Protein AF-A0A9X4MPH0-F1 (afdb_monomer_lite)

Foldseek 3Di:
DVLLVVLLVVLVVCLVCVVVVVCVVPVPDDPVVSVLSNLLSNLVSVLVSLVSVLVVLQCVCVVLVNNVQLVVLVVQLVVQLVVQLVVLCVVPNSNSNSNSNSRSSVSSCVSRVVVSVVVVVCVVVVHRD

Structure (mmCIF, N/CA/C/O backbone):
data_AF-A0A9X4MPH0-F1
#
_entry.id   AF-A0A9X4MPH0-F1
#
loop_
_atom_site.group_PDB
_atom_site.id
_atom_site.type_symbol
_atom_site.label_atom_id
_atom_site.label_alt_id
_atom_site.label_comp_id
_atom_site.label_asym_id
_atom_site.label_entity_id
_atom_site.label_seq_id
_atom_site.pdbx_PDB_ins_code
_atom_site.Cartn_x
_atom_site.Cartn_y
_atom_site.Cartn_z
_atom_site.occupancy
_atom_site.B_iso_or_equiv
_atom_site.auth_seq_id
_atom_site.auth_comp_id
_atom_site.auth_asym_id
_atom_site.auth_atom_id
_atom_site.pdbx_PDB_model_num
ATOM 1 N N . TRP A 1 1 ? -7.391 -13.760 6.691 1.00 66.94 1 TRP A N 1
ATOM 2 C CA . TRP A 1 1 ? -6.409 -14.842 6.451 1.00 66.94 1 TRP A CA 1
ATOM 3 C C . TRP A 1 1 ? -6.392 -15.272 4.995 1.00 66.94 1 TRP A C 1
ATOM 5 O O . TRP A 1 1 ? -5.323 -15.233 4.403 1.00 66.94 1 TRP A O 1
ATOM 15 N N . ILE A 1 2 ? -7.550 -15.595 4.405 1.00 85.81 2 ILE A N 1
ATOM 16 C CA . ILE A 1 2 ? -7.673 -15.936 2.976 1.00 85.81 2 ILE A CA 1
ATOM 17 C C . ILE A 1 2 ? -7.124 -14.817 2.074 1.00 85.81 2 ILE A C 1
ATOM 19 O O . ILE A 1 2 ? -6.281 -15.099 1.231 1.00 85.81 2 ILE A O 1
ATOM 23 N N . ASP A 1 3 ? -7.483 -13.550 2.316 1.00 84.38 3 ASP A N 1
ATOM 24 C CA . ASP A 1 3 ? -7.013 -12.430 1.476 1.00 84.38 3 ASP A CA 1
ATOM 25 C C . ASP A 1 3 ? -5.497 -12.213 1.545 1.00 84.38 3 ASP A C 1
ATOM 27 O O . ASP A 1 3 ? -4.852 -11.921 0.541 1.00 84.38 3 ASP A O 1
ATOM 31 N N . ILE A 1 4 ? -4.907 -12.400 2.730 1.00 83.75 4 ILE A N 1
ATOM 32 C CA . ILE A 1 4 ? -3.458 -12.277 2.927 1.00 83.75 4 ILE A CA 1
ATOM 33 C C . ILE A 1 4 ? -2.747 -13.409 2.180 1.00 83.75 4 ILE A C 1
ATOM 35 O O . ILE A 1 4 ? -1.814 -13.147 1.426 1.00 83.75 4 ILE A O 1
ATOM 39 N N . ALA A 1 5 ? -3.219 -14.651 2.319 1.00 86.12 5 ALA A N 1
ATOM 40 C CA . ALA A 1 5 ? -2.662 -15.783 1.585 1.00 86.12 5 ALA A CA 1
ATOM 41 C C . ALA A 1 5 ? -2.771 -15.578 0.064 1.00 86.12 5 ALA A C 1
ATOM 43 O O . ALA A 1 5 ? -1.787 -15.754 -0.651 1.00 86.12 5 ALA A O 1
ATOM 44 N N . TRP A 1 6 ? -3.929 -15.120 -0.421 1.00 88.12 6 TRP A N 1
ATOM 45 C CA . TRP A 1 6 ? -4.139 -14.829 -1.838 1.00 88.12 6 TRP A CA 1
ATOM 46 C C . TRP A 1 6 ? -3.218 -13.718 -2.348 1.00 88.12 6 TRP A C 1
ATOM 48 O O . TRP A 1 6 ? -2.646 -13.844 -3.427 1.00 88.12 6 TRP A O 1
ATOM 58 N N . SER A 1 7 ? -2.998 -12.666 -1.554 1.00 87.31 7 SER A N 1
ATOM 59 C CA . SER A 1 7 ? -2.086 -11.578 -1.922 1.00 87.31 7 SER A CA 1
ATOM 60 C C . SER A 1 7 ? -0.633 -12.045 -2.077 1.00 87.31 7 SER A C 1
ATOM 62 O O . SER A 1 7 ? 0.052 -11.604 -2.997 1.00 87.31 7 SER A O 1
ATOM 64 N N . ILE A 1 8 ? -0.182 -12.980 -1.232 1.00 87.38 8 ILE A N 1
ATOM 65 C CA . ILE A 1 8 ? 1.164 -13.565 -1.306 1.00 87.38 8 ILE A CA 1
ATOM 66 C C . ILE A 1 8 ? 1.280 -14.460 -2.543 1.00 87.38 8 ILE A C 1
ATOM 68 O O . ILE A 1 8 ? 2.248 -14.348 -3.292 1.00 87.38 8 ILE A O 1
ATOM 72 N N . VAL A 1 9 ? 0.279 -15.309 -2.800 1.00 90.19 9 VAL A N 1
ATOM 73 C CA . VAL A 1 9 ? 0.235 -16.148 -4.010 1.00 90.19 9 VAL A CA 1
ATOM 74 C C . VAL A 1 9 ? 0.259 -15.279 -5.268 1.00 90.19 9 VAL A C 1
ATOM 76 O O . VAL A 1 9 ? 1.032 -15.542 -6.186 1.00 90.19 9 VAL A O 1
ATOM 79 N N . TYR A 1 10 ? -0.529 -14.205 -5.296 1.00 88.06 10 TYR A N 1
ATOM 80 C CA . TYR A 1 10 ? -0.570 -13.276 -6.420 1.00 88.06 10 TYR A CA 1
ATOM 81 C C . TYR A 1 10 ? 0.767 -12.551 -6.625 1.00 88.06 10 TYR A C 1
ATOM 83 O O . TYR A 1 10 ? 1.228 -12.430 -7.758 1.00 88.06 10 TYR A O 1
ATOM 91 N N . ALA A 1 11 ? 1.441 -12.142 -5.546 1.00 88.12 11 ALA A N 1
ATOM 92 C CA . ALA A 1 11 ? 2.781 -11.563 -5.624 1.00 88.12 11 ALA A CA 1
ATOM 93 C C . ALA A 1 11 ? 3.789 -12.531 -6.266 1.00 88.12 11 ALA A C 1
ATOM 95 O O . ALA A 1 11 ? 4.539 -12.140 -7.159 1.00 88.12 11 ALA A O 1
ATOM 96 N N . ILE A 1 12 ? 3.769 -13.804 -5.859 1.00 88.75 12 ILE A N 1
ATOM 97 C CA . ILE A 1 12 ? 4.631 -14.849 -6.428 1.00 88.75 12 ILE A CA 1
ATOM 98 C C . ILE A 1 12 ? 4.328 -15.045 -7.918 1.00 88.75 12 ILE A C 1
ATOM 100 O O . ILE A 1 12 ? 5.249 -15.079 -8.733 1.00 88.75 12 ILE A O 1
ATOM 104 N N . LEU A 1 13 ? 3.047 -15.119 -8.293 1.00 91.00 13 LEU A N 1
ATOM 105 C CA . LEU A 1 13 ? 2.633 -15.259 -9.691 1.00 91.00 13 LEU A CA 1
ATOM 106 C C . LEU A 1 13 ? 3.105 -14.083 -10.551 1.00 91.00 13 LEU A C 1
ATOM 108 O O . LEU A 1 13 ? 3.627 -14.304 -11.640 1.00 91.00 13 LEU A O 1
ATOM 112 N N . LEU A 1 14 ? 2.974 -12.847 -10.066 1.00 88.06 14 LEU A N 1
ATOM 113 C CA . LEU A 1 14 ? 3.440 -11.669 -10.796 1.00 88.06 14 LEU A CA 1
ATOM 114 C C . LEU A 1 14 ? 4.953 -11.664 -10.996 1.00 88.06 14 LEU A C 1
ATOM 116 O O . LEU 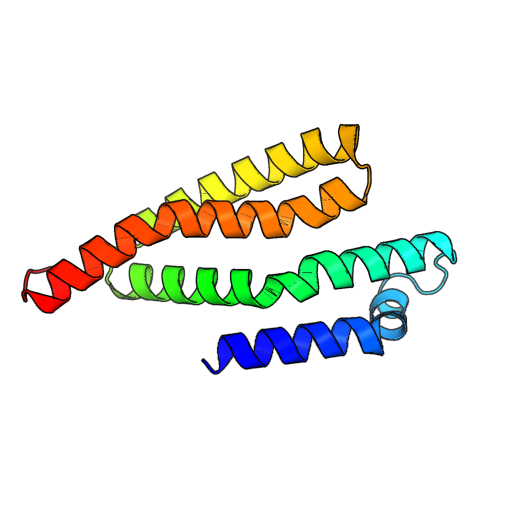A 1 14 ? 5.409 -11.249 -12.056 1.00 88.06 14 LEU A O 1
ATOM 120 N N . VAL A 1 15 ? 5.726 -12.130 -10.013 1.00 86.19 15 VAL A N 1
ATOM 121 C CA . VAL A 1 15 ? 7.187 -12.209 -10.133 1.00 86.19 15 VAL A CA 1
ATOM 122 C C . VAL A 1 15 ? 7.600 -13.313 -11.108 1.00 86.19 15 VAL A C 1
ATOM 124 O O . VAL A 1 15 ? 8.473 -13.078 -11.935 1.00 86.19 15 VAL A O 1
ATOM 127 N N . ILE A 1 16 ? 6.959 -14.486 -11.077 1.00 88.00 16 ILE A N 1
ATOM 128 C CA . ILE A 1 16 ? 7.284 -15.602 -11.985 1.00 88.00 16 ILE A CA 1
ATOM 129 C C . ILE A 1 16 ? 6.872 -15.284 -13.428 1.00 88.00 16 ILE A C 1
ATOM 131 O O . ILE A 1 16 ? 7.648 -15.477 -14.361 1.00 88.00 16 ILE A O 1
ATOM 135 N N . PHE A 1 17 ? 5.660 -14.764 -13.627 1.00 88.19 17 PHE A N 1
ATOM 136 C CA . PHE A 1 17 ? 5.092 -14.491 -14.950 1.00 88.19 17 PHE A CA 1
ATOM 137 C C . PHE A 1 17 ? 5.271 -13.032 -15.391 1.00 88.19 17 PHE A C 1
ATOM 139 O O . PHE A 1 17 ? 4.584 -12.565 -16.304 1.00 88.19 17 PHE A O 1
ATOM 146 N N . HIS A 1 18 ? 6.212 -12.300 -14.785 1.00 85.06 18 HIS A N 1
ATOM 147 C CA . HIS A 1 18 ? 6.401 -10.868 -15.028 1.00 85.06 18 HIS A CA 1
ATOM 148 C C . HIS A 1 18 ? 6.608 -10.543 -16.514 1.00 85.06 18 HIS A C 1
ATOM 150 O O . HIS A 1 18 ? 6.124 -9.520 -16.997 1.00 85.06 18 HIS A O 1
ATOM 156 N N . SER A 1 19 ? 7.304 -11.411 -17.260 1.00 82.06 19 SER A N 1
ATOM 157 C CA . SER A 1 19 ? 7.583 -11.180 -18.678 1.00 82.06 19 SER A CA 1
ATOM 158 C C . SER A 1 19 ? 6.334 -11.301 -19.548 1.00 82.06 19 SER A C 1
ATOM 160 O O . SER A 1 19 ? 6.243 -10.584 -20.537 1.00 82.06 19 SER A O 1
ATOM 162 N N . PHE A 1 20 ? 5.393 -12.180 -19.193 1.00 87.69 20 PHE A N 1
ATOM 163 C CA . PHE A 1 20 ? 4.107 -12.314 -19.882 1.00 87.69 20 PHE A CA 1
ATOM 164 C C . PHE A 1 20 ? 3.191 -11.125 -19.571 1.00 87.69 20 PHE A C 1
ATOM 166 O O . PHE A 1 20 ? 2.610 -10.524 -20.469 1.00 87.69 20 PHE A O 1
ATOM 173 N N . PHE A 1 21 ? 3.097 -10.737 -18.296 1.00 86.19 21 PHE A N 1
ATOM 174 C CA . PHE A 1 21 ? 2.260 -9.602 -17.905 1.00 86.19 21 PHE A CA 1
ATOM 175 C C . PHE A 1 21 ? 2.794 -8.269 -18.436 1.00 86.19 21 PHE A C 1
ATOM 177 O O . PHE A 1 21 ? 2.012 -7.430 -18.872 1.00 86.19 21 PHE A O 1
ATOM 184 N N . SER A 1 22 ? 4.115 -8.068 -18.438 1.00 86.56 22 SER A N 1
ATOM 185 C CA . SER A 1 22 ? 4.718 -6.858 -19.010 1.00 86.56 22 SER A CA 1
ATOM 186 C C . SER A 1 22 ? 4.598 -6.808 -20.536 1.00 86.56 22 SER A C 1
ATOM 188 O O . SER A 1 22 ? 4.336 -5.732 -21.069 1.00 86.56 22 SER A O 1
ATOM 190 N N . SER A 1 23 ? 4.711 -7.939 -21.247 1.00 87.06 23 SER A N 1
ATOM 191 C CA . SER A 1 23 ? 4.588 -7.962 -22.712 1.00 87.06 23 SER A CA 1
ATOM 192 C C . SER A 1 23 ? 3.170 -7.691 -23.218 1.00 87.06 23 SER A C 1
ATOM 194 O O . SER A 1 23 ? 3.024 -7.209 -24.337 1.00 87.06 23 SER A O 1
ATOM 196 N N . LEU A 1 24 ? 2.137 -7.929 -22.400 1.00 87.81 24 LEU A N 1
ATOM 197 C CA . LEU A 1 24 ? 0.752 -7.587 -22.742 1.00 87.81 24 LEU A CA 1
ATOM 198 C C . LEU A 1 24 ? 0.555 -6.075 -22.946 1.00 87.81 24 LEU A C 1
ATOM 200 O O . LEU A 1 24 ? -0.227 -5.665 -23.799 1.00 87.81 24 LEU A O 1
ATOM 204 N N . PHE A 1 25 ? 1.268 -5.254 -22.171 1.00 86.56 25 PHE A N 1
ATOM 205 C CA . PHE A 1 25 ? 1.201 -3.792 -22.261 1.00 86.56 25 PHE A CA 1
ATOM 206 C C . PHE A 1 25 ? 2.343 -3.196 -23.085 1.00 86.56 25 PHE A C 1
ATOM 208 O O . PHE A 1 25 ? 2.203 -2.104 -23.631 1.00 86.56 25 PHE A O 1
ATOM 215 N N . LEU A 1 26 ? 3.478 -3.895 -23.158 1.00 86.50 26 LEU A N 1
ATOM 216 C CA . LEU A 1 26 ? 4.703 -3.425 -23.795 1.00 86.50 26 LEU A CA 1
ATOM 217 C C . LEU A 1 26 ? 5.325 -4.542 -24.657 1.00 86.50 26 LEU A C 1
ATOM 219 O O . LEU A 1 26 ? 6.320 -5.155 -24.247 1.00 86.50 26 LEU A O 1
ATOM 223 N N . PRO A 1 27 ? 4.758 -4.822 -25.846 1.00 80.56 27 PRO A N 1
ATOM 224 C CA . PRO A 1 27 ? 5.207 -5.925 -26.698 1.00 80.56 27 PRO A CA 1
ATOM 225 C C . PRO A 1 27 ? 6.686 -5.785 -27.089 1.00 80.56 27 PRO A C 1
ATOM 227 O O . PRO A 1 27 ? 7.467 -6.717 -26.883 1.00 80.56 27 PRO A O 1
ATOM 230 N N . ASP A 1 28 ? 7.079 -4.575 -27.503 1.00 84.62 28 ASP A N 1
ATOM 231 C CA . ASP A 1 28 ? 8.413 -4.229 -28.015 1.00 84.62 28 ASP A CA 1
ATOM 232 C C . ASP A 1 28 ? 9.246 -3.393 -27.022 1.00 84.62 28 ASP A C 1
ATOM 234 O O . ASP A 1 28 ? 10.083 -2.576 -27.411 1.00 84.62 28 ASP A O 1
ATOM 238 N N . ALA A 1 29 ? 9.009 -3.549 -25.715 1.00 82.00 29 ALA A N 1
ATOM 239 C CA . ALA A 1 29 ? 9.797 -2.835 -24.709 1.00 82.00 29 ALA A CA 1
ATOM 240 C C . ALA A 1 29 ? 11.281 -3.225 -24.754 1.00 82.00 29 ALA A C 1
ATOM 242 O O . ALA A 1 29 ? 11.630 -4.407 -24.835 1.00 82.00 29 ALA A O 1
ATOM 243 N N . SER A 1 30 ? 12.151 -2.225 -24.587 1.00 85.94 30 SER A N 1
ATOM 244 C CA . SER A 1 30 ? 13.578 -2.454 -24.370 1.00 85.94 30 SER A CA 1
ATOM 245 C C . SER A 1 30 ? 13.814 -3.305 -23.116 1.00 85.94 30 SER A C 1
ATOM 247 O O . SER A 1 30 ? 12.987 -3.359 -22.196 1.00 85.94 30 SER A O 1
ATOM 249 N N . LEU A 1 31 ? 14.976 -3.961 -23.059 1.00 85.38 31 LEU A N 1
ATOM 250 C CA . LEU A 1 31 ? 15.367 -4.791 -21.914 1.00 85.38 31 LEU A CA 1
ATOM 251 C C . LEU A 1 31 ? 15.328 -4.004 -20.591 1.00 85.38 31 LEU A C 1
ATOM 253 O O . LEU A 1 31 ? 14.949 -4.542 -19.553 1.00 85.38 31 LEU A O 1
ATOM 257 N N . GLU A 1 32 ? 15.665 -2.716 -20.659 1.00 86.44 32 GLU A N 1
ATOM 258 C CA . GLU A 1 32 ? 15.647 -1.780 -19.535 1.00 86.44 32 GLU A CA 1
ATOM 259 C C . GLU A 1 32 ? 14.223 -1.471 -19.051 1.00 86.44 32 GLU A C 1
ATOM 261 O O . GLU A 1 32 ? 13.948 -1.468 -17.856 1.00 86.44 32 GLU A O 1
ATOM 266 N N . VAL A 1 33 ? 13.263 -1.298 -19.959 1.00 86.19 33 VAL A N 1
ATOM 267 C CA . VAL A 1 33 ? 11.864 -1.082 -19.562 1.00 86.19 33 VAL A CA 1
ATOM 268 C C . VAL A 1 33 ? 11.276 -2.345 -18.919 1.00 86.19 33 VAL A C 1
ATOM 270 O O . VAL A 1 33 ? 10.538 -2.261 -17.935 1.00 86.19 33 VAL A O 1
ATOM 273 N N . ARG A 1 34 ? 11.640 -3.534 -19.416 1.00 85.44 34 ARG A N 1
ATOM 274 C CA . ARG A 1 34 ? 11.225 -4.808 -18.805 1.00 85.44 34 ARG A CA 1
ATOM 275 C C . ARG A 1 34 ? 11.834 -5.030 -17.420 1.00 85.44 34 ARG A C 1
ATOM 277 O O . ARG A 1 34 ? 11.144 -5.567 -16.552 1.00 85.44 34 ARG A O 1
ATOM 284 N N . SER A 1 35 ? 13.082 -4.620 -17.190 1.00 87.75 35 SER A N 1
ATOM 285 C CA . SER A 1 35 ? 13.699 -4.729 -15.862 1.00 87.75 35 SER A CA 1
ATOM 286 C C . SER A 1 35 ? 13.024 -3.793 -14.856 1.00 87.75 35 SER A C 1
ATOM 288 O O . SER A 1 35 ? 12.717 -4.225 -13.746 1.00 87.75 35 SER A O 1
ATOM 290 N N . LEU A 1 36 ? 12.666 -2.570 -15.264 1.00 89.88 36 LEU A N 1
ATOM 291 C CA . LEU A 1 36 ? 11.879 -1.647 -14.438 1.00 89.88 36 LEU A CA 1
ATOM 292 C C . LEU A 1 36 ? 10.484 -2.204 -14.120 1.00 89.88 36 LEU A C 1
ATOM 294 O O . LEU A 1 36 ? 10.034 -2.124 -12.976 1.00 89.88 36 LEU A O 1
ATOM 298 N N . ALA A 1 37 ? 9.812 -2.832 -15.089 1.00 88.81 37 ALA A N 1
ATOM 299 C CA . ALA A 1 37 ? 8.532 -3.498 -14.850 1.00 88.81 37 ALA A CA 1
ATOM 300 C C . ALA A 1 37 ? 8.656 -4.627 -13.809 1.00 88.81 37 ALA A C 1
ATOM 302 O O . ALA A 1 37 ? 7.831 -4.722 -12.899 1.00 88.81 37 ALA A O 1
ATOM 303 N N . LEU A 1 38 ? 9.716 -5.441 -13.881 1.00 88.81 38 LEU A N 1
ATOM 304 C CA . LEU A 1 38 ? 10.007 -6.449 -12.858 1.00 88.81 38 LEU A CA 1
ATOM 305 C C . LEU A 1 38 ? 10.234 -5.805 -11.483 1.00 88.81 38 LEU A C 1
ATOM 307 O O . LEU A 1 38 ? 9.637 -6.242 -10.500 1.00 88.81 38 LEU A O 1
ATOM 311 N N . SER A 1 39 ? 11.045 -4.747 -11.401 1.00 89.88 39 SER A N 1
ATOM 312 C CA . SER A 1 39 ? 11.270 -4.021 -10.147 1.00 89.88 39 SER A CA 1
ATOM 313 C C . SER A 1 39 ? 9.968 -3.486 -9.552 1.00 89.88 39 SER A C 1
ATOM 315 O O . SER A 1 39 ? 9.757 -3.583 -8.343 1.00 89.88 39 SER A O 1
ATOM 317 N N . TYR A 1 40 ? 9.060 -2.983 -10.391 1.00 90.69 40 TYR A N 1
ATOM 318 C CA . TYR A 1 40 ? 7.738 -2.543 -9.960 1.00 90.69 40 TYR A CA 1
ATOM 319 C C . TYR A 1 40 ? 6.915 -3.690 -9.364 1.00 90.69 40 TYR A C 1
ATOM 321 O O . TYR A 1 40 ? 6.353 -3.525 -8.277 1.00 90.69 40 TYR A O 1
ATOM 329 N N . PHE A 1 41 ? 6.871 -4.850 -10.033 1.00 89.75 41 PHE A N 1
ATOM 330 C CA . PHE A 1 41 ? 6.160 -6.031 -9.535 1.00 89.75 41 PHE A CA 1
ATOM 331 C C . PHE A 1 41 ? 6.744 -6.555 -8.225 1.00 89.75 41 PHE A C 1
ATOM 333 O O . PHE A 1 41 ? 5.981 -6.929 -7.341 1.00 89.75 41 PHE A O 1
ATOM 340 N N . ILE A 1 42 ? 8.067 -6.530 -8.055 1.00 89.56 42 ILE A N 1
ATOM 341 C CA . ILE A 1 42 ? 8.711 -6.931 -6.798 1.00 89.56 42 ILE A CA 1
ATOM 342 C C . ILE A 1 42 ? 8.323 -5.966 -5.672 1.00 89.56 42 ILE A C 1
ATOM 344 O O . ILE A 1 42 ? 7.842 -6.405 -4.628 1.00 89.56 42 ILE A O 1
ATOM 348 N N . ILE A 1 43 ? 8.474 -4.654 -5.883 1.00 90.81 43 ILE A N 1
ATOM 349 C CA . ILE A 1 43 ? 8.198 -3.641 -4.852 1.00 90.81 43 ILE A CA 1
ATOM 350 C C . ILE A 1 43 ? 6.717 -3.632 -4.467 1.00 90.81 43 ILE A C 1
ATOM 352 O O . ILE A 1 43 ? 6.381 -3.664 -3.289 1.00 90.81 43 ILE A O 1
ATOM 356 N N . ASN A 1 44 ? 5.813 -3.606 -5.447 1.00 91.06 44 ASN A N 1
ATOM 357 C CA . ASN A 1 44 ? 4.381 -3.515 -5.168 1.00 91.06 44 ASN A CA 1
ATOM 358 C C . ASN A 1 44 ? 3.809 -4.869 -4.752 1.00 91.06 44 ASN A C 1
ATOM 360 O O . ASN A 1 44 ? 3.091 -4.945 -3.757 1.00 91.06 44 ASN A O 1
ATOM 364 N N . GLY A 1 45 ? 4.157 -5.934 -5.477 1.00 88.12 45 GLY A N 1
ATOM 365 C CA . GLY A 1 45 ? 3.671 -7.286 -5.221 1.00 88.12 45 GLY A CA 1
ATOM 366 C C . GLY A 1 45 ? 4.036 -7.765 -3.822 1.00 88.12 45 GLY A C 1
ATOM 367 O O . GLY A 1 45 ? 3.162 -8.224 -3.090 1.00 88.12 45 GLY A O 1
ATOM 368 N N . SER A 1 46 ? 5.286 -7.560 -3.386 1.00 88.56 46 SER A N 1
ATOM 369 C CA . SER A 1 46 ? 5.710 -7.920 -2.021 1.00 88.56 46 SER A CA 1
ATOM 370 C C . SER A 1 46 ? 4.959 -7.164 -0.919 1.00 88.56 46 SER A C 1
ATOM 372 O O . SER A 1 46 ? 4.938 -7.616 0.224 1.00 88.56 46 SER A O 1
ATOM 374 N N . CYS A 1 47 ? 4.294 -6.054 -1.249 1.00 91.12 47 CYS A N 1
ATOM 375 C CA . CYS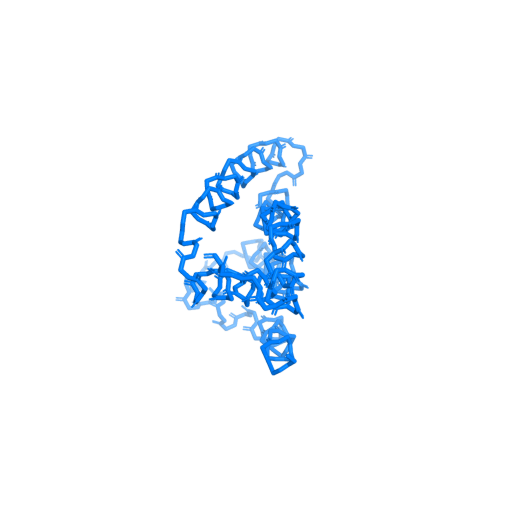 A 1 47 ? 3.499 -5.248 -0.329 1.00 91.12 47 CYS A CA 1
ATOM 376 C C . CYS A 1 47 ? 1.980 -5.432 -0.496 1.00 91.12 47 CYS A C 1
ATOM 378 O O . CYS A 1 47 ? 1.212 -4.782 0.212 1.00 91.12 47 CYS A O 1
ATOM 380 N N . TYR A 1 48 ? 1.496 -6.319 -1.371 1.00 89.81 48 TYR A N 1
ATOM 381 C CA . TYR A 1 48 ? 0.051 -6.520 -1.556 1.00 89.81 48 TYR A CA 1
ATOM 382 C C . TYR A 1 48 ? -0.672 -7.081 -0.334 1.00 89.81 48 TYR A C 1
ATOM 384 O O . TYR A 1 48 ? -1.865 -6.837 -0.168 1.00 89.81 48 TYR A O 1
ATOM 392 N N . TRP A 1 49 ? 0.030 -7.761 0.568 1.00 87.31 49 TRP A N 1
ATOM 393 C CA . TRP A 1 49 ? -0.548 -8.160 1.850 1.00 87.31 49 TRP A CA 1
ATOM 394 C C . TRP A 1 49 ? -0.908 -6.948 2.725 1.00 87.31 49 TRP A C 1
ATOM 396 O O . TRP A 1 49 ? -1.917 -6.980 3.429 1.00 87.31 49 TRP A O 1
ATOM 406 N N . ILE A 1 50 ? -0.143 -5.852 2.634 1.00 90.19 50 ILE A N 1
ATOM 407 C CA . ILE A 1 50 ? -0.449 -4.575 3.298 1.00 90.19 50 ILE A CA 1
ATOM 408 C C . ILE A 1 50 ? -1.732 -4.002 2.699 1.00 90.19 50 ILE A C 1
ATOM 410 O O . ILE A 1 50 ? -2.660 -3.644 3.422 1.00 90.19 50 ILE A O 1
ATOM 414 N N . LEU A 1 51 ? -1.812 -3.980 1.369 1.00 90.19 51 LEU A N 1
ATOM 415 C CA . LEU A 1 51 ? -3.000 -3.534 0.650 1.00 90.19 51 LEU A CA 1
ATOM 416 C C . LEU A 1 51 ? -4.244 -4.362 1.027 1.00 90.19 51 LEU A C 1
ATOM 418 O O . LEU A 1 51 ? -5.312 -3.797 1.253 1.00 90.19 51 LEU A O 1
ATOM 422 N N . ALA A 1 52 ? -4.108 -5.683 1.169 1.00 90.25 52 ALA A N 1
ATOM 423 C CA . ALA A 1 52 ? -5.191 -6.557 1.616 1.00 90.25 52 ALA A CA 1
ATOM 424 C C . ALA A 1 52 ? -5.681 -6.191 3.030 1.00 90.25 52 ALA A C 1
ATOM 426 O O . ALA A 1 52 ? -6.886 -6.069 3.251 1.00 90.25 52 ALA A O 1
ATOM 427 N N . ILE A 1 53 ? -4.768 -5.945 3.979 1.00 89.19 53 ILE A N 1
ATOM 428 C CA . ILE A 1 53 ? -5.116 -5.493 5.339 1.00 89.19 53 ILE A CA 1
ATOM 429 C C . ILE A 1 53 ? -5.872 -4.162 5.298 1.00 89.19 53 ILE A C 1
ATOM 431 O O . ILE A 1 53 ? -6.885 -4.002 5.982 1.00 89.19 53 ILE A O 1
ATOM 435 N N . LEU A 1 54 ? -5.401 -3.218 4.483 1.00 90.81 54 LEU A N 1
ATOM 436 C CA . LEU A 1 54 ? -6.030 -1.914 4.307 1.00 90.81 54 LEU A CA 1
ATOM 437 C C . LEU A 1 54 ? -7.480 -2.061 3.825 1.00 90.81 54 LEU A C 1
ATOM 439 O O . LEU A 1 54 ? -8.377 -1.439 4.401 1.00 90.81 54 LEU A O 1
ATOM 443 N N . PHE A 1 55 ? -7.730 -2.917 2.829 1.00 89.81 55 PHE A N 1
ATOM 444 C CA . PHE A 1 55 ? -9.085 -3.193 2.349 1.00 89.81 55 PHE A CA 1
ATOM 445 C C . PHE A 1 55 ? -9.971 -3.828 3.423 1.00 89.81 55 PHE A C 1
ATOM 447 O O . PHE A 1 55 ? -11.080 -3.345 3.634 1.00 89.81 55 PHE A O 1
ATOM 454 N N . ILE A 1 56 ? -9.475 -4.826 4.161 1.00 89.81 56 ILE A N 1
ATOM 455 C CA . ILE A 1 56 ? -10.227 -5.467 5.254 1.00 89.81 56 ILE A CA 1
ATOM 456 C C . ILE A 1 56 ? -10.637 -4.434 6.311 1.00 89.81 56 ILE A C 1
ATOM 458 O O . ILE A 1 56 ? -11.800 -4.374 6.712 1.00 89.81 56 ILE A O 1
ATOM 462 N N . ILE A 1 57 ? -9.696 -3.594 6.749 1.00 89.06 57 ILE A N 1
ATOM 463 C CA . ILE A 1 57 ? -9.945 -2.558 7.755 1.00 89.06 57 ILE A CA 1
ATOM 464 C C . ILE A 1 57 ? -10.964 -1.533 7.244 1.00 89.06 57 ILE A C 1
ATOM 466 O O . ILE A 1 57 ? -11.893 -1.170 7.969 1.00 89.06 57 ILE A O 1
ATOM 470 N N . ARG A 1 58 ? -10.821 -1.079 5.995 1.00 89.88 58 ARG A N 1
ATOM 471 C CA . ARG A 1 58 ? -11.749 -0.130 5.370 1.00 89.88 58 ARG A CA 1
ATOM 472 C C . ARG A 1 58 ? -13.158 -0.716 5.294 1.00 89.88 58 ARG A C 1
ATOM 474 O O . ARG A 1 58 ? -14.093 -0.063 5.752 1.00 89.88 58 ARG A O 1
ATOM 481 N N . SER A 1 59 ? -13.303 -1.945 4.804 1.00 88.50 59 SER A N 1
ATOM 482 C CA . SER A 1 59 ? -14.591 -2.640 4.727 1.00 88.50 59 SER A CA 1
ATOM 483 C C . SER A 1 59 ? -15.212 -2.867 6.106 1.00 88.50 59 SER A C 1
ATOM 485 O O . SER A 1 59 ? -16.414 -2.684 6.259 1.00 88.50 59 SER A O 1
ATOM 487 N N . PHE A 1 60 ? -14.412 -3.181 7.129 1.00 89.12 60 PHE A N 1
ATOM 488 C CA . PHE A 1 60 ? -14.893 -3.310 8.507 1.00 89.12 60 PHE A CA 1
ATOM 489 C C . PHE A 1 60 ? -15.455 -1.988 9.051 1.00 89.12 60 PHE A C 1
ATOM 491 O O . PHE A 1 60 ? -16.576 -1.950 9.552 1.00 89.12 60 PHE A O 1
ATOM 498 N N . VAL A 1 61 ? -14.715 -0.881 8.916 1.00 87.19 61 VAL A N 1
ATOM 499 C CA . VAL A 1 61 ? -15.167 0.438 9.399 1.00 87.19 61 VAL A CA 1
ATOM 500 C C . VAL A 1 61 ? -16.389 0.934 8.616 1.00 87.19 61 VAL A C 1
ATOM 502 O O . VAL A 1 61 ? -17.315 1.490 9.209 1.00 87.19 61 VAL A O 1
ATOM 505 N N . GLN A 1 62 ? -16.425 0.715 7.297 1.00 86.44 62 GLN A N 1
ATOM 506 C CA . GLN A 1 62 ? -17.578 1.059 6.458 1.00 86.44 62 GLN A CA 1
ATOM 507 C C . GLN A 1 62 ? -18.806 0.202 6.791 1.00 86.44 62 GLN A C 1
ATOM 509 O O . GLN A 1 62 ? -19.902 0.746 6.899 1.00 86.44 62 GLN A O 1
ATOM 514 N N . GLY A 1 63 ? -18.626 -1.101 7.029 1.00 86.81 63 GLY A N 1
ATOM 515 C CA . GLY A 1 63 ? -19.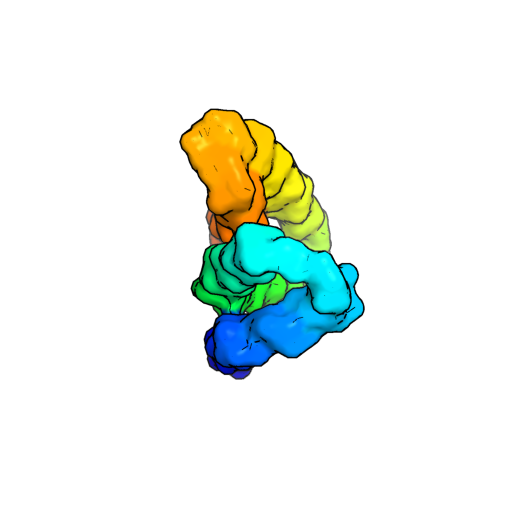697 -2.024 7.422 1.00 86.81 63 GLY A CA 1
ATOM 516 C C . GLY A 1 63 ? -20.337 -1.691 8.773 1.00 86.81 63 G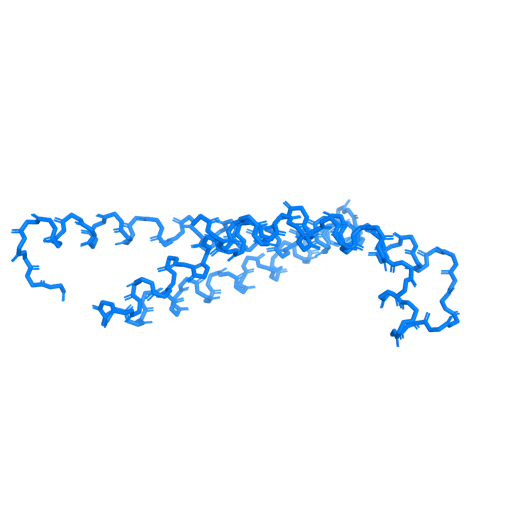LY A C 1
ATOM 517 O O . GLY A 1 63 ? -21.466 -2.086 9.037 1.00 86.81 63 GLY A O 1
ATOM 518 N N . LEU A 1 64 ? -19.649 -0.903 9.601 1.00 86.19 64 LEU A N 1
ATOM 519 C CA . LEU A 1 64 ? -20.136 -0.386 10.880 1.00 86.19 64 LEU A CA 1
ATOM 520 C C . LEU A 1 64 ? -20.780 1.008 10.774 1.00 86.19 64 LEU A C 1
ATOM 522 O O . LEU A 1 64 ? -21.001 1.672 11.784 1.00 86.19 64 LEU A O 1
ATOM 526 N N . GLY A 1 65 ? -21.052 1.487 9.556 1.00 84.31 65 GLY A N 1
ATOM 527 C CA . GLY A 1 65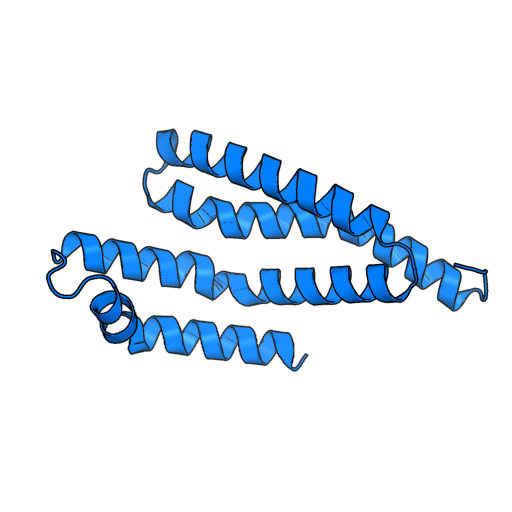 ? -21.725 2.765 9.303 1.00 84.31 65 GLY A CA 1
ATOM 528 C C . GLY A 1 65 ? -20.824 4.000 9.416 1.00 84.31 65 GLY A C 1
ATOM 529 O O . GLY A 1 65 ? -21.293 5.123 9.243 1.00 84.31 65 GLY A O 1
ATOM 530 N N . LYS A 1 66 ? -19.516 3.839 9.660 1.00 83.12 66 LYS A N 1
ATOM 531 C CA . LYS A 1 66 ? -18.554 4.951 9.789 1.00 83.12 66 LYS A CA 1
ATOM 532 C C . LYS A 1 66 ? -17.844 5.263 8.469 1.00 83.12 66 LYS A C 1
ATOM 534 O O . LYS A 1 66 ? -16.625 5.403 8.437 1.00 83.12 66 LYS A O 1
ATOM 539 N N . GLY A 1 67 ? -18.594 5.414 7.377 1.00 81.94 67 GLY A N 1
ATOM 540 C CA . GLY A 1 67 ? -18.040 5.617 6.027 1.00 81.94 67 GLY A CA 1
ATOM 541 C C . GLY A 1 67 ? -17.132 6.847 5.860 1.00 81.94 67 GLY A C 1
ATOM 542 O O . GLY A 1 67 ? -16.252 6.841 5.005 1.00 81.94 67 GLY A O 1
ATOM 543 N N . PHE A 1 68 ? -17.279 7.871 6.707 1.00 84.50 68 PHE A N 1
ATOM 544 C CA . PHE A 1 68 ? -16.451 9.082 6.654 1.00 84.50 68 PHE A CA 1
ATOM 545 C C . PHE A 1 68 ? -14.984 8.843 7.054 1.00 84.50 68 PHE A C 1
ATOM 547 O O . PHE A 1 68 ? -14.079 9.410 6.441 1.00 84.50 68 PHE A O 1
ATOM 554 N N . ILE A 1 69 ? -14.724 7.973 8.040 1.00 85.12 69 ILE A N 1
ATOM 555 C CA . ILE A 1 69 ? -13.361 7.727 8.546 1.00 85.12 69 ILE A CA 1
ATOM 556 C C . ILE A 1 69 ? -12.460 7.137 7.442 1.00 85.12 69 ILE A C 1
ATOM 558 O O . ILE A 1 69 ? -11.362 7.656 7.226 1.00 85.12 69 ILE A O 1
ATOM 562 N N . PRO A 1 70 ? -12.894 6.116 6.679 1.00 87.25 70 PRO A N 1
ATOM 563 C CA . PRO A 1 70 ? -12.070 5.562 5.614 1.00 87.25 70 PRO A CA 1
ATOM 564 C C . PRO A 1 70 ? -11.917 6.465 4.400 1.00 87.25 70 PRO A C 1
ATOM 566 O O . PRO A 1 70 ? -10.916 6.341 3.696 1.00 87.25 70 PRO A O 1
ATOM 569 N N . THR A 1 71 ? -12.855 7.386 4.180 1.00 88.31 71 THR A N 1
ATOM 570 C CA . THR A 1 71 ? -12.716 8.437 3.169 1.00 88.31 71 THR A CA 1
ATOM 571 C C . THR A 1 71 ? -11.587 9.393 3.542 1.00 88.31 71 THR A C 1
ATOM 573 O O . THR A 1 71 ? -10.711 9.639 2.717 1.00 88.31 71 THR A O 1
ATOM 576 N N . LEU A 1 72 ? -11.528 9.859 4.796 1.00 87.44 72 LEU A N 1
ATOM 577 C CA . LEU A 1 72 ? -10.436 10.721 5.264 1.00 87.44 72 LEU A CA 1
ATOM 578 C C . LEU A 1 72 ? -9.074 10.011 5.201 1.00 87.44 72 LEU A C 1
ATOM 580 O O . LEU A 1 72 ? -8.089 10.589 4.743 1.00 87.44 72 LEU A O 1
ATOM 584 N N . ALA A 1 73 ? -9.025 8.732 5.582 1.00 87.56 73 ALA A N 1
ATOM 585 C CA . ALA A 1 73 ? -7.821 7.918 5.424 1.00 87.56 73 ALA A CA 1
ATOM 586 C C . ALA A 1 73 ? -7.420 7.726 3.950 1.00 87.56 73 ALA A C 1
ATOM 588 O O . ALA A 1 73 ? -6.232 7.620 3.651 1.00 87.56 73 ALA A O 1
ATOM 589 N N . GLY A 1 74 ? -8.387 7.696 3.027 1.00 89.25 74 GLY A N 1
ATOM 590 C CA . GLY A 1 74 ? -8.142 7.679 1.582 1.00 89.25 74 GLY A CA 1
ATOM 591 C C . GLY A 1 74 ? -7.549 8.992 1.059 1.00 89.25 74 GLY A C 1
ATOM 592 O O . GLY A 1 74 ? -6.628 8.965 0.248 1.00 89.25 74 GLY A O 1
ATOM 593 N N . PHE A 1 75 ? -7.996 10.144 1.569 1.00 89.88 75 PHE A N 1
ATOM 594 C CA . PHE A 1 75 ? -7.356 11.431 1.268 1.00 89.88 75 PHE A CA 1
ATOM 595 C C . PHE A 1 75 ? -5.904 11.472 1.757 1.00 89.88 75 PHE A C 1
ATOM 597 O O . PHE A 1 75 ? -5.011 11.859 1.003 1.00 89.88 75 PHE A O 1
ATOM 604 N N . GLY A 1 76 ? -5.652 11.023 2.991 1.00 87.94 76 GLY A N 1
ATOM 605 C CA . GLY A 1 76 ? -4.296 10.925 3.536 1.00 87.94 76 GLY A CA 1
ATOM 606 C C . GLY A 1 76 ? -3.400 9.978 2.733 1.00 87.94 76 GLY A C 1
ATOM 607 O O . GLY A 1 76 ? -2.249 10.305 2.455 1.00 87.94 76 GLY A O 1
ATOM 608 N N . GLU A 1 77 ? -3.946 8.843 2.291 1.00 90.81 77 GLU A N 1
ATOM 609 C CA . GLU A 1 77 ? -3.270 7.902 1.395 1.00 90.81 77 GLU A CA 1
ATOM 610 C C . GLU A 1 77 ? -2.831 8.586 0.092 1.00 90.81 77 GLU A C 1
ATOM 612 O O . GLU A 1 77 ? -1.682 8.443 -0.317 1.00 90.81 77 GLU A O 1
ATOM 617 N N . LEU A 1 78 ? -3.713 9.366 -0.542 1.00 92.31 78 LEU A N 1
ATOM 618 C CA . LEU A 1 78 ? -3.402 10.061 -1.792 1.00 92.31 78 LEU A CA 1
ATOM 619 C C . LEU A 1 78 ? -2.314 11.125 -1.606 1.00 92.31 78 LEU A C 1
ATOM 621 O O . LEU A 1 78 ? -1.384 11.192 -2.409 1.00 92.31 78 LEU A O 1
ATOM 625 N N . ILE A 1 79 ? -2.402 11.920 -0.536 1.00 92.19 79 ILE A N 1
ATOM 626 C CA . ILE A 1 79 ? -1.391 12.933 -0.203 1.00 92.19 79 ILE A CA 1
ATOM 627 C C . ILE A 1 79 ? -0.037 12.265 0.030 1.00 92.19 79 ILE A C 1
ATOM 629 O O . ILE A 1 79 ? 0.970 12.698 -0.528 1.00 92.19 79 ILE A O 1
ATOM 633 N N . MET A 1 80 ? -0.009 11.185 0.814 1.00 92.00 80 MET A N 1
ATOM 634 C CA . MET A 1 80 ? 1.223 10.455 1.089 1.00 92.00 80 MET A CA 1
ATOM 635 C C . MET A 1 80 ? 1.794 9.827 -0.183 1.00 92.00 80 MET A C 1
ATOM 637 O O . MET A 1 80 ? 2.996 9.921 -0.419 1.00 92.00 80 MET A O 1
ATOM 641 N N . ARG A 1 81 ? 0.943 9.260 -1.044 1.00 94.75 81 ARG A N 1
ATOM 642 C CA . ARG A 1 81 ? 1.354 8.714 -2.341 1.00 94.75 81 ARG A CA 1
ATOM 643 C C . ARG A 1 81 ? 2.000 9.783 -3.213 1.00 94.75 81 ARG A C 1
ATOM 645 O O . ARG A 1 81 ? 3.080 9.555 -3.742 1.00 94.75 81 ARG A O 1
ATOM 652 N N . ALA A 1 82 ? 1.365 10.947 -3.335 1.00 94.31 82 ALA A N 1
ATOM 653 C CA . ALA A 1 82 ? 1.893 12.055 -4.120 1.00 94.31 82 ALA A CA 1
ATOM 654 C C . ALA A 1 82 ? 3.218 12.573 -3.539 1.00 94.31 82 ALA A C 1
ATOM 656 O O . ALA A 1 82 ? 4.194 12.713 -4.272 1.00 94.31 82 ALA A O 1
ATOM 657 N N . GLY A 1 83 ? 3.285 12.785 -2.222 1.00 93.75 83 GLY A N 1
ATOM 658 C CA . GLY A 1 83 ? 4.494 13.258 -1.547 1.00 93.75 83 GLY A CA 1
ATOM 659 C C . GLY A 1 83 ? 5.672 12.296 -1.705 1.00 93.75 83 GLY A C 1
ATOM 660 O O . GLY A 1 83 ? 6.756 12.712 -2.111 1.00 93.75 83 GLY A O 1
ATOM 661 N N . VAL A 1 84 ? 5.456 11.000 -1.459 1.00 94.00 84 VAL A N 1
ATOM 662 C CA . VAL A 1 84 ? 6.505 9.979 -1.606 1.00 94.00 84 VAL A CA 1
ATOM 663 C C . VAL A 1 84 ? 6.884 9.780 -3.070 1.00 94.00 84 VAL A C 1
ATOM 665 O O . VAL A 1 84 ? 8.060 9.589 -3.350 1.00 94.00 84 VAL A O 1
ATOM 668 N N . ALA A 1 85 ? 5.948 9.882 -4.017 1.00 95.00 85 ALA A N 1
ATOM 669 C CA . ALA A 1 85 ? 6.281 9.801 -5.436 1.00 95.00 85 ALA A CA 1
ATOM 670 C C . ALA A 1 85 ? 7.160 10.977 -5.885 1.00 95.00 85 ALA A C 1
ATOM 672 O O . ALA A 1 85 ? 8.162 10.755 -6.555 1.00 95.00 85 ALA A O 1
ATOM 673 N N . ILE A 1 86 ? 6.827 12.212 -5.492 1.00 94.81 86 ILE A N 1
ATOM 674 C CA . ILE A 1 86 ? 7.583 13.412 -5.885 1.00 94.81 86 ILE A CA 1
ATOM 675 C C . ILE A 1 86 ? 8.982 13.401 -5.258 1.00 94.81 86 ILE A C 1
ATOM 677 O O . ILE A 1 86 ? 9.977 13.554 -5.965 1.00 94.81 86 ILE A O 1
ATOM 681 N N . ILE A 1 87 ? 9.071 13.178 -3.944 1.00 93.88 87 ILE A N 1
ATOM 682 C CA . ILE A 1 87 ? 10.351 13.153 -3.221 1.00 93.88 87 ILE A CA 1
ATOM 683 C C . ILE A 1 87 ? 11.168 11.922 -3.635 1.00 93.88 87 ILE A C 1
ATOM 685 O O . ILE A 1 87 ? 12.365 12.008 -3.900 1.00 93.88 87 ILE A O 1
ATOM 689 N N . GLY A 1 88 ? 10.513 10.767 -3.734 1.00 92.06 88 GLY A N 1
ATOM 690 C CA . GLY A 1 88 ? 11.133 9.505 -4.118 1.00 92.06 88 GLY A CA 1
ATOM 691 C C . GLY A 1 88 ? 11.671 9.521 -5.543 1.00 92.06 88 GLY A C 1
ATOM 692 O O . GLY A 1 88 ? 12.739 8.962 -5.774 1.00 92.06 88 GLY A O 1
ATOM 693 N N . LEU A 1 89 ? 11.002 10.206 -6.476 1.00 93.81 89 LEU A N 1
ATOM 694 C CA . LEU A 1 89 ? 11.516 10.402 -7.832 1.00 93.81 89 LEU A CA 1
ATOM 695 C C . LEU A 1 89 ? 12.851 11.154 -7.824 1.00 93.81 89 LEU A C 1
ATOM 697 O O . LEU A 1 89 ? 13.771 10.760 -8.533 1.00 93.81 89 LEU A O 1
ATOM 701 N N . GLN A 1 90 ? 12.970 12.206 -7.010 1.00 90.88 90 GLN A N 1
ATOM 702 C CA . GLN A 1 90 ? 14.189 13.018 -6.938 1.00 90.88 90 GLN A CA 1
ATOM 703 C C . GLN A 1 90 ? 15.358 12.276 -6.278 1.00 90.88 90 GLN A C 1
ATOM 705 O O . GLN A 1 90 ? 16.501 12.462 -6.684 1.00 90.88 90 GLN A O 1
ATOM 710 N N . LEU A 1 91 ? 15.082 11.440 -5.272 1.00 92.44 91 LEU A N 1
ATOM 711 C CA . LEU A 1 91 ? 16.120 10.766 -4.483 1.00 92.44 91 LEU A CA 1
ATOM 712 C C . LEU A 1 91 ? 16.500 9.376 -5.015 1.00 92.44 91 LEU A C 1
ATOM 714 O O . LEU A 1 91 ? 17.660 8.985 -4.944 1.00 92.44 91 LEU A O 1
ATOM 718 N N . PHE A 1 92 ? 15.527 8.619 -5.527 1.00 89.62 92 PHE A N 1
ATOM 719 C CA . PHE A 1 92 ? 15.668 7.194 -5.857 1.00 89.62 92 PHE A CA 1
ATOM 720 C C . PHE A 1 92 ? 15.172 6.845 -7.270 1.00 89.62 92 PHE A C 1
ATOM 722 O O . PHE A 1 92 ? 15.115 5.666 -7.635 1.00 89.62 92 PHE A O 1
ATOM 729 N N . GLY A 1 93 ? 14.778 7.842 -8.069 1.00 91.38 93 GLY A N 1
ATOM 730 C CA . GLY A 1 93 ? 14.273 7.639 -9.424 1.00 91.38 93 GLY A CA 1
ATOM 731 C C . GLY A 1 93 ? 13.024 6.754 -9.456 1.00 91.38 93 GLY A C 1
ATOM 732 O O . GLY A 1 93 ? 12.114 6.883 -8.633 1.00 91.38 93 GLY A O 1
ATOM 733 N N . PHE A 1 94 ? 12.985 5.818 -10.406 1.00 89.44 94 PHE A N 1
ATOM 734 C CA . PHE A 1 94 ? 11.842 4.920 -10.596 1.00 89.44 94 PHE A CA 1
ATOM 735 C C . PHE A 1 94 ? 11.515 4.078 -9.354 1.00 89.44 94 PHE A C 1
ATOM 737 O O . PHE A 1 94 ? 10.342 3.886 -9.039 1.00 89.44 94 PHE A O 1
ATOM 744 N N . TYR A 1 95 ? 12.524 3.611 -8.612 1.00 90.06 95 TYR A N 1
ATOM 745 C CA . TYR A 1 95 ? 12.309 2.792 -7.415 1.00 90.06 95 TYR A CA 1
ATOM 746 C C . TYR A 1 95 ? 11.561 3.561 -6.321 1.00 90.06 95 TYR A C 1
ATOM 748 O O . TYR A 1 95 ? 10.681 3.001 -5.667 1.00 90.06 95 TYR A O 1
ATOM 756 N N . GLY A 1 96 ? 11.856 4.856 -6.164 1.00 88.62 96 GLY A N 1
ATOM 757 C CA . GLY A 1 96 ? 11.148 5.729 -5.228 1.00 88.62 96 GLY A CA 1
ATOM 758 C C . GLY A 1 96 ? 9.686 5.933 -5.619 1.00 88.62 96 GLY A C 1
ATOM 759 O O . GLY A 1 96 ? 8.798 5.839 -4.773 1.00 88.62 96 GLY A O 1
ATOM 760 N N . VAL A 1 97 ? 9.419 6.117 -6.915 1.00 92.94 97 VAL A N 1
ATOM 761 C CA . VAL A 1 97 ? 8.045 6.199 -7.436 1.00 92.94 97 VAL A CA 1
ATOM 762 C C . VAL A 1 97 ? 7.301 4.876 -7.243 1.00 92.94 97 VAL A C 1
ATOM 764 O O . VAL A 1 97 ? 6.154 4.872 -6.799 1.00 92.94 97 VAL A O 1
ATOM 767 N N . ALA A 1 98 ? 7.951 3.741 -7.508 1.00 92.56 98 ALA A N 1
ATOM 768 C CA . ALA A 1 98 ? 7.363 2.418 -7.316 1.00 92.56 98 ALA A CA 1
ATOM 769 C C . ALA A 1 98 ? 7.028 2.134 -5.838 1.00 92.56 98 ALA A C 1
ATOM 771 O O . ALA A 1 98 ? 6.008 1.499 -5.561 1.00 92.56 98 ALA A O 1
ATOM 772 N N . ALA A 1 99 ? 7.843 2.631 -4.901 1.00 92.50 99 ALA A N 1
ATOM 773 C CA . ALA A 1 99 ? 7.643 2.496 -3.456 1.00 92.50 99 ALA A CA 1
ATOM 774 C C . ALA A 1 99 ? 6.572 3.442 -2.876 1.00 92.50 99 ALA A C 1
ATOM 776 O O . ALA A 1 99 ? 6.096 3.219 -1.759 1.00 92.50 99 ALA A O 1
ATOM 777 N N . ALA A 1 100 ? 6.135 4.460 -3.626 1.00 93.50 100 ALA A N 1
ATOM 778 C CA . ALA A 1 100 ? 5.112 5.405 -3.175 1.00 93.50 100 ALA A CA 1
ATOM 779 C C . ALA A 1 100 ? 3.761 4.736 -2.873 1.00 93.50 100 ALA A C 1
ATOM 781 O O . ALA A 1 100 ? 3.051 5.147 -1.956 1.00 93.50 100 ALA A O 1
ATOM 782 N N . ASN A 1 101 ? 3.423 3.678 -3.613 1.00 92.06 101 ASN A N 1
ATOM 783 C CA . ASN A 1 101 ? 2.216 2.883 -3.400 1.00 92.06 101 ASN A CA 1
ATOM 784 C C . ASN A 1 101 ? 2.249 2.142 -2.045 1.00 92.06 101 ASN A C 1
ATOM 786 O O . ASN A 1 101 ? 1.378 2.419 -1.216 1.00 92.06 101 ASN A O 1
ATOM 790 N N . PRO A 1 102 ? 3.254 1.285 -1.753 1.00 92.19 102 PRO A N 1
ATOM 791 C CA . PRO A 1 102 ? 3.431 0.701 -0.425 1.00 92.19 102 PRO A CA 1
ATOM 792 C C . PRO A 1 102 ? 3.436 1.720 0.716 1.00 92.19 102 PRO A C 1
ATOM 794 O O . PRO A 1 102 ? 2.763 1.512 1.726 1.00 92.19 102 PRO A O 1
ATOM 797 N N . ALA A 1 103 ? 4.151 2.837 0.550 1.00 92.50 103 ALA A N 1
ATOM 798 C CA . ALA A 1 103 ? 4.228 3.879 1.569 1.00 92.50 103 ALA A CA 1
ATOM 799 C C . ALA A 1 103 ? 2.848 4.482 1.877 1.00 92.50 103 ALA A C 1
ATOM 801 O O . ALA A 1 103 ? 2.480 4.635 3.042 1.00 92.50 103 ALA A O 1
ATOM 802 N N . ALA A 1 104 ? 2.049 4.752 0.843 1.00 93.06 104 ALA A N 1
ATOM 803 C CA . ALA A 1 104 ? 0.689 5.247 0.998 1.00 93.06 104 ALA A CA 1
ATOM 804 C C . ALA A 1 104 ? -0.214 4.253 1.745 1.00 93.06 104 ALA A C 1
ATOM 806 O O . ALA A 1 104 ? -0.969 4.655 2.633 1.00 93.06 104 ALA A O 1
ATOM 807 N N . TRP A 1 105 ? -0.115 2.954 1.436 1.00 93.62 105 TRP A N 1
ATOM 808 C CA . TRP A 1 105 ? -0.900 1.923 2.122 1.00 93.62 105 TRP A CA 1
ATOM 809 C C . TRP A 1 105 ? -0.554 1.849 3.610 1.00 93.62 105 TRP A C 1
ATOM 811 O O . TRP A 1 105 ? -1.451 1.819 4.453 1.00 93.62 105 TRP A O 1
ATOM 821 N N . ILE A 1 106 ? 0.739 1.891 3.944 1.00 90.81 106 ILE A N 1
ATOM 822 C CA . ILE A 1 106 ? 1.209 1.917 5.335 1.00 90.81 106 ILE A CA 1
ATOM 823 C C . ILE A 1 106 ? 0.673 3.159 6.058 1.00 90.81 106 ILE A C 1
ATOM 825 O O . ILE A 1 106 ? 0.134 3.044 7.160 1.00 90.81 106 ILE A O 1
ATOM 829 N N . GLY A 1 107 ? 0.752 4.332 5.425 1.00 88.44 107 GLY A N 1
ATOM 830 C CA . GLY A 1 107 ? 0.218 5.575 5.980 1.00 88.44 107 GLY A CA 1
ATOM 831 C C . GLY A 1 107 ? -1.282 5.515 6.259 1.00 88.44 107 GLY A C 1
ATOM 832 O O . GLY A 1 107 ? -1.731 5.902 7.336 1.00 88.44 107 GLY A O 1
ATOM 833 N N . SER A 1 108 ? -2.067 4.976 5.324 1.00 89.38 108 SER A N 1
ATOM 834 C CA . SER A 1 108 ? -3.516 4.830 5.501 1.00 89.38 108 SER A CA 1
ATOM 835 C C . SER A 1 108 ? -3.861 3.865 6.637 1.00 89.38 108 SER A C 1
ATOM 837 O O . SER A 1 108 ? -4.726 4.155 7.465 1.00 89.38 108 SER A O 1
ATOM 839 N N . ILE A 1 109 ? -3.146 2.739 6.735 1.00 89.75 109 ILE A N 1
ATOM 840 C CA . ILE A 1 109 ? -3.311 1.783 7.836 1.00 89.75 109 ILE A CA 1
ATOM 841 C C . ILE A 1 109 ? -3.028 2.455 9.180 1.00 89.75 109 ILE A C 1
ATOM 843 O O . ILE A 1 109 ? -3.812 2.287 10.113 1.00 89.75 109 ILE A O 1
ATOM 847 N N . LEU A 1 110 ? -1.963 3.255 9.279 1.00 87.62 110 LEU A N 1
ATOM 848 C CA . LEU A 1 110 ? -1.616 3.968 10.510 1.00 87.62 110 LEU A CA 1
ATOM 849 C C . LEU A 1 110 ? -2.742 4.909 10.971 1.00 87.62 110 LEU A C 1
ATOM 851 O O . LEU A 1 110 ? -3.024 4.989 12.164 1.00 87.62 110 LEU A O 1
ATOM 855 N N . VAL A 1 111 ? -3.428 5.567 10.032 1.00 85.94 111 VAL A N 1
ATOM 856 C CA . VAL A 1 111 ? -4.593 6.425 10.315 1.00 85.94 111 VAL A CA 1
ATOM 857 C C . VAL A 1 111 ? -5.824 5.604 10.725 1.00 85.94 111 VAL A C 1
ATOM 859 O O . VAL A 1 111 ? -6.612 6.028 11.575 1.00 85.94 111 VAL A O 1
ATOM 862 N N . LEU A 1 112 ? -6.007 4.416 10.146 1.00 86.81 112 LEU A N 1
ATOM 863 C CA . LEU A 1 112 ? -7.192 3.586 10.368 1.00 86.81 112 LEU A CA 1
ATOM 864 C C . LEU A 1 112 ? -7.121 2.709 11.625 1.00 86.81 112 LEU A C 1
ATOM 866 O O . LEU A 1 112 ? -8.168 2.450 12.220 1.00 86.81 112 LEU A O 1
ATOM 870 N N . ILE A 1 113 ? -5.930 2.279 12.055 1.00 87.31 113 ILE A N 1
ATOM 871 C CA . ILE A 1 113 ? -5.732 1.415 13.235 1.00 87.31 113 ILE A CA 1
ATOM 872 C C . ILE A 1 113 ? -6.354 2.003 14.519 1.00 87.31 113 ILE A C 1
ATOM 874 O O . ILE A 1 113 ? -7.088 1.287 15.206 1.00 87.31 113 ILE A O 1
ATOM 878 N N . PRO A 1 114 ? -6.130 3.282 14.882 1.00 84.81 114 PRO A N 1
ATOM 879 C CA . PRO A 1 114 ? -6.735 3.855 16.084 1.00 84.81 114 PRO A CA 1
ATOM 880 C C . PRO A 1 114 ? -8.264 3.805 16.031 1.00 84.81 114 PRO A C 1
ATOM 882 O O . PRO A 1 114 ? -8.919 3.417 17.001 1.00 84.81 114 PRO A O 1
ATOM 885 N N . SER A 1 115 ? -8.827 4.131 14.865 1.00 84.88 115 SER A N 1
ATOM 886 C CA . SER A 1 115 ? -10.271 4.136 14.640 1.00 84.88 115 SER A CA 1
ATOM 887 C C . SER A 1 115 ? -10.869 2.736 14.777 1.00 84.88 115 SER A C 1
ATOM 889 O O . SER A 1 115 ? -11.884 2.570 15.453 1.00 84.88 115 SER A O 1
ATOM 891 N N . THR A 1 116 ? -10.227 1.707 14.214 1.00 84.56 116 THR A N 1
ATOM 892 C CA . THR A 1 116 ? -10.691 0.318 14.351 1.00 84.56 116 THR A CA 1
ATOM 893 C C . THR A 1 116 ? -10.572 -0.219 15.765 1.00 84.56 116 THR A C 1
ATOM 895 O O . THR A 1 116 ? -11.470 -0.941 16.200 1.00 84.56 116 THR A O 1
ATOM 898 N N . ILE A 1 117 ? -9.526 0.139 16.514 1.00 86.56 117 ILE A N 1
ATOM 899 C CA . ILE A 1 117 ? -9.381 -0.273 17.917 1.00 86.56 117 ILE A CA 1
ATOM 900 C C . ILE A 1 117 ? -10.496 0.332 18.773 1.00 86.56 117 ILE A C 1
ATOM 902 O O . ILE A 1 117 ? -11.127 -0.391 19.547 1.00 86.56 117 ILE A O 1
ATOM 906 N N . ILE A 1 118 ? -10.763 1.635 18.635 1.00 85.44 118 ILE A N 1
ATOM 907 C CA . ILE A 1 118 ? -11.835 2.316 19.378 1.00 85.44 118 ILE A CA 1
ATOM 908 C C . ILE A 1 118 ? -13.179 1.659 19.063 1.00 85.44 118 ILE A C 1
ATOM 910 O O . ILE A 1 118 ? -13.914 1.274 19.970 1.00 85.44 118 ILE A O 1
ATOM 914 N N . LEU A 1 119 ? -13.462 1.467 17.779 1.00 84.94 119 LEU A N 1
ATOM 915 C CA . LEU A 1 119 ? -14.702 0.886 17.291 1.00 84.94 119 LEU A CA 1
ATOM 916 C C . LEU A 1 119 ? -14.912 -0.555 17.780 1.00 84.94 119 LEU A C 1
ATOM 918 O O . LEU A 1 119 ? -15.976 -0.900 18.290 1.00 84.94 119 LEU A O 1
ATOM 922 N N . SER A 1 120 ? -13.861 -1.374 17.727 1.00 84.88 120 SER A N 1
ATOM 923 C CA . SER A 1 120 ? -13.883 -2.751 18.233 1.00 84.88 120 SER A CA 1
ATOM 924 C C . SER A 1 120 ? -14.093 -2.805 19.748 1.00 84.88 120 SER A C 1
ATOM 926 O O . SER A 1 120 ? -14.743 -3.719 20.254 1.00 84.88 120 SER A O 1
ATOM 928 N N . ARG A 1 121 ? -13.556 -1.831 20.495 1.00 86.12 121 ARG A N 1
ATOM 929 C CA . ARG A 1 121 ? -13.768 -1.719 21.946 1.00 86.12 121 ARG A CA 1
ATOM 930 C C . ARG A 1 121 ? -15.205 -1.323 22.282 1.00 86.12 121 ARG A C 1
ATOM 932 O O . ARG A 1 121 ? -15.762 -1.921 23.195 1.00 86.12 121 ARG A O 1
ATOM 939 N N . LYS A 1 122 ? -15.801 -0.377 21.547 1.0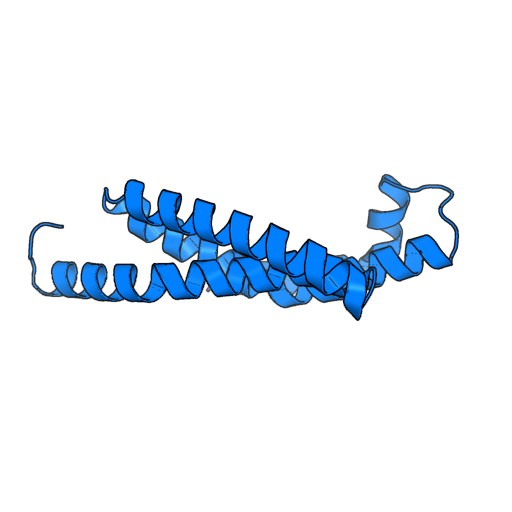0 83.56 122 LYS A N 1
ATOM 940 C CA . LYS A 1 122 ? -17.212 0.019 21.717 1.00 83.56 122 LYS A CA 1
ATOM 941 C C . LYS A 1 122 ? -18.159 -1.156 21.474 1.00 83.56 122 LYS A C 1
ATOM 943 O O . LYS A 1 122 ? -18.994 -1.457 22.320 1.00 83.56 122 LYS A O 1
ATOM 948 N N . LEU A 1 123 ? -17.927 -1.898 20.388 1.00 84.38 123 LEU A N 1
ATOM 949 C CA . LEU A 1 123 ? -18.668 -3.121 20.069 1.00 84.38 123 LEU A CA 1
ATOM 950 C C . LEU A 1 123 ? -18.573 -4.173 21.179 1.00 84.38 123 LEU A C 1
ATOM 952 O O . LEU A 1 123 ? -19.589 -4.711 21.605 1.00 84.38 123 LEU A O 1
ATOM 956 N N . LYS A 1 124 ? -17.365 -4.437 21.697 1.00 84.69 124 LYS A N 1
ATOM 957 C CA . LYS A 1 124 ? -17.173 -5.385 22.810 1.00 84.69 124 LYS A CA 1
ATOM 958 C C . LYS A 1 124 ? -17.863 -4.951 24.106 1.00 84.69 124 LYS A C 1
ATOM 960 O O . LYS A 1 124 ? -18.169 -5.805 24.929 1.00 84.69 124 LYS A O 1
ATOM 965 N N . LYS A 1 125 ? -18.082 -3.649 24.296 1.00 85.44 125 LYS A N 1
ATOM 966 C CA . LYS A 1 125 ? -18.787 -3.086 25.455 1.00 85.44 125 LYS A CA 1
ATOM 967 C C . LYS A 1 125 ? -20.307 -3.006 25.270 1.00 85.44 125 LYS A C 1
ATOM 969 O O . LYS A 1 125 ? -20.987 -2.602 26.205 1.00 85.44 125 LYS A O 1
ATOM 974 N N . GLY A 1 126 ? -20.837 -3.375 24.101 1.00 76.12 126 GLY A N 1
ATOM 975 C CA . GLY A 1 126 ? -22.262 -3.230 23.789 1.00 76.12 126 GLY A CA 1
ATOM 976 C C . GLY A 1 126 ? -22.711 -1.776 23.603 1.00 76.12 126 GLY A C 1
ATOM 977 O O . GLY A 1 126 ? -23.903 -1.494 23.662 1.00 76.12 126 GLY A O 1
ATOM 978 N N . GLU A 1 127 ? -21.776 -0.844 23.393 1.00 71.69 127 GLU A N 1
ATOM 979 C CA . GLU A 1 127 ? -22.088 0.562 23.124 1.00 71.69 127 GLU A CA 1
ATOM 980 C C . GLU A 1 127 ? -22.552 0.723 21.666 1.00 71.69 127 GLU A C 1
ATOM 982 O O . GLU A 1 127 ? -21.975 0.127 20.752 1.00 71.69 127 GLU A O 1
ATOM 987 N N . THR A 1 128 ? -23.575 1.550 21.428 1.00 64.56 128 THR A N 1
ATOM 988 C CA . THR A 1 128 ? -24.025 1.879 20.067 1.00 64.56 128 THR A CA 1
ATOM 989 C C . THR A 1 128 ? -22.912 2.591 19.299 1.00 64.56 128 THR A C 1
ATOM 991 O O . THR A 1 128 ? -22.329 3.566 19.784 1.00 64.56 128 THR A O 1
ATOM 994 N N . VAL A 1 129 ? -22.616 2.068 18.110 1.00 59.84 129 VAL A N 1
ATOM 995 C CA . VAL A 1 129 ? -21.464 2.415 17.271 1.00 59.84 129 VAL A CA 1
ATOM 996 C C . VAL A 1 129 ? -21.542 3.801 16.649 1.00 59.84 129 VAL A C 1
ATOM 998 O O . VAL A 1 129 ? -22.495 4.125 15.914 1.00 59.84 129 VAL A O 1
#

pLDDT: mean 87.67, std 5.13, range [59.84, 95.0]

Radius of gyration: 17.67 Å; chains: 1; bounding box: 40×30×54 Å

Secondary structure (DSSP, 8-state):
-HHHHHHHHHHHHHHHTHHHHHHHH-TT--HHHHHHHHHHHHHHHTTHHHHHHHHHHHHHHHHTT-THHHHHHHHHHHHHHHHHHHHHHHHHTHHHHHHHHHHHHHHHHHHHHHHHHHHHHHHHTT---

Organism: Streptococcus suis (NCBI:txid1307)

Sequence (129 aa):
WIDIAWSIVYAILLVIFHSFFSSLFLPDASLEVRSLALSYFIINGSCYWILAILFIIRSFVQGLGKGFIPTLAGFGELIMRAGVAIIGLQLFGFYGVAAANPAAWIGSILVLIPSTIILSRKLKKGETV